Protein AF-A0A231VPF5-F1 (afdb_monomer)

Secondary structure (DSSP, 8-state):
-------------------------BGGGTS-GGGTT--EEEEEEEEE-TT--B--GGG--TT-EEEEEEEEEE-S--GGGPPP-TT-EEEEE--TT-PPPPEEEE-TTSEEEEE-TT-EEEEEE-G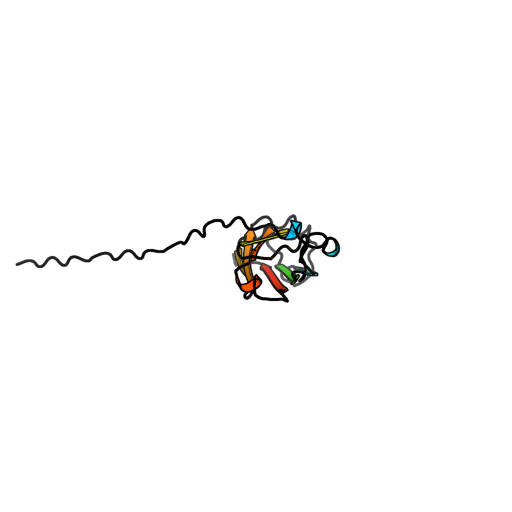GGGS-S-EEEEEEEEE-------

Structure (mmCIF, N/CA/C/O backbone):
data_AF-A0A231VPF5-F1
#
_entry.id   AF-A0A231VPF5-F1
#
loop_
_atom_site.group_PDB
_atom_site.id
_atom_site.type_symbol
_atom_site.label_atom_id
_atom_site.label_alt_id
_atom_site.label_comp_id
_atom_site.label_asym_id
_atom_site.label_entity_id
_atom_site.label_seq_id
_atom_site.pdbx_PDB_ins_code
_atom_site.Cartn_x
_atom_site.Cartn_y
_atom_site.Cartn_z
_atom_site.occupancy
_atom_site.B_iso_or_equiv
_atom_site.auth_seq_id
_atom_site.auth_comp_id
_atom_site.auth_asym_id
_atom_site.auth_atom_id
_atom_site.pdbx_PDB_model_num
ATOM 1 N N . MET A 1 1 ? -54.145 -29.614 -31.305 1.00 46.66 1 MET A N 1
ATOM 2 C CA . MET A 1 1 ? -52.805 -29.142 -31.718 1.00 46.66 1 MET A CA 1
ATOM 3 C C . MET A 1 1 ? -52.222 -28.366 -30.549 1.00 46.66 1 MET A C 1
ATOM 5 O O . MET A 1 1 ? -52.785 -27.340 -30.201 1.00 46.66 1 MET A O 1
ATOM 9 N N . ALA A 1 2 ? -51.198 -28.899 -29.882 1.00 45.22 2 ALA A N 1
ATOM 10 C CA . ALA A 1 2 ? -50.549 -28.258 -28.738 1.00 45.22 2 ALA A CA 1
ATOM 11 C C . ALA A 1 2 ? -49.155 -27.784 -29.170 1.00 45.22 2 ALA A C 1
ATOM 13 O O . ALA A 1 2 ? -48.356 -28.589 -29.643 1.00 45.22 2 ALA A O 1
ATOM 14 N N . PHE A 1 3 ? -48.901 -26.481 -29.059 1.00 43.94 3 PHE A N 1
ATOM 15 C CA . PHE A 1 3 ? -47.607 -25.863 -29.343 1.00 43.94 3 PHE A CA 1
ATOM 16 C C . PHE A 1 3 ? -46.756 -25.910 -28.069 1.00 43.94 3 PHE A C 1
ATOM 18 O O . PHE A 1 3 ? -47.127 -25.317 -27.057 1.00 43.94 3 PHE A O 1
ATOM 25 N N . ILE A 1 4 ? -45.635 -26.630 -28.108 1.00 49.28 4 ILE A N 1
ATOM 26 C CA . ILE A 1 4 ? -44.631 -26.628 -27.038 1.00 49.28 4 ILE A CA 1
ATOM 27 C C . ILE A 1 4 ? -43.667 -25.477 -27.323 1.00 49.28 4 ILE A C 1
ATOM 29 O O . ILE A 1 4 ? -42.952 -25.491 -28.324 1.00 49.28 4 ILE A O 1
ATOM 33 N N . LEU A 1 5 ? -43.666 -24.473 -26.447 1.00 43.22 5 LEU A N 1
ATOM 34 C CA . LEU A 1 5 ? -42.694 -23.386 -26.459 1.00 43.22 5 LEU A CA 1
ATOM 35 C C . LEU A 1 5 ? -41.447 -23.860 -25.700 1.00 43.22 5 LEU A C 1
ATOM 37 O O . LEU A 1 5 ? -41.490 -24.044 -24.485 1.00 43.22 5 LEU A O 1
ATOM 41 N N . ILE A 1 6 ? -40.343 -24.095 -26.407 1.00 50.72 6 ILE A N 1
ATOM 42 C CA . ILE A 1 6 ? -39.067 -24.450 -25.779 1.00 50.72 6 ILE A CA 1
ATOM 43 C C . ILE A 1 6 ? -38.360 -23.142 -25.411 1.00 50.72 6 ILE A C 1
ATOM 45 O O . ILE A 1 6 ? -37.864 -22.431 -26.281 1.00 50.72 6 ILE A O 1
ATOM 49 N N . PHE A 1 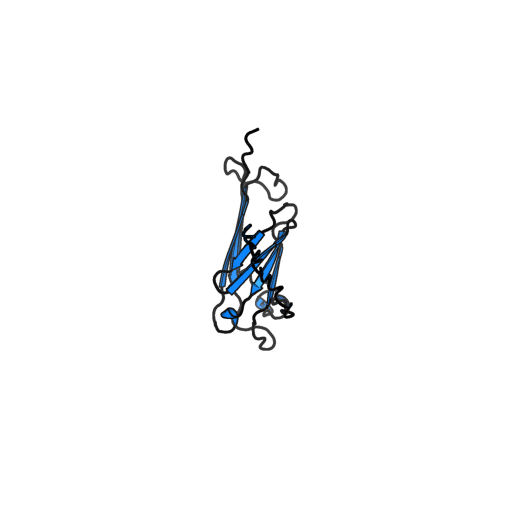7 ? -38.321 -22.814 -24.120 1.00 48.28 7 PHE A N 1
ATOM 50 C CA . PHE A 1 7 ? -37.447 -21.769 -23.587 1.00 48.28 7 PHE A CA 1
ATOM 51 C C . PHE A 1 7 ? -36.010 -22.313 -23.570 1.00 48.28 7 PHE A C 1
ATOM 53 O O . PHE A 1 7 ? -35.684 -23.177 -22.756 1.00 48.28 7 PHE A O 1
ATOM 60 N N . GLN A 1 8 ? -35.143 -21.847 -24.473 1.00 43.66 8 GLN A N 1
ATOM 61 C CA . GLN A 1 8 ? -33.707 -22.111 -24.360 1.00 43.66 8 GLN A CA 1
ATOM 62 C C . GLN A 1 8 ? -33.117 -21.200 -23.279 1.00 43.66 8 GLN A C 1
ATOM 64 O O . GLN A 1 8 ? -33.098 -19.977 -23.415 1.00 43.66 8 GLN A O 1
ATOM 69 N N . LEU A 1 9 ? -32.640 -21.811 -22.195 1.00 50.12 9 LEU A N 1
ATOM 70 C CA . LEU A 1 9 ? -31.879 -21.148 -21.144 1.00 50.12 9 LEU A CA 1
ATOM 71 C C . LEU A 1 9 ? -30.500 -20.771 -21.711 1.00 50.12 9 LEU A C 1
ATOM 73 O O . LEU A 1 9 ? -29.630 -21.626 -21.857 1.00 50.12 9 LEU A O 1
ATOM 77 N N . VAL A 1 10 ? -30.298 -19.502 -22.062 1.00 50.28 10 VAL A N 1
ATOM 78 C CA . VAL A 1 10 ? -28.962 -18.991 -22.395 1.00 50.28 10 VAL A CA 1
ATOM 79 C C . VAL A 1 10 ? -28.235 -18.773 -21.072 1.00 50.28 10 VAL A C 1
ATOM 81 O O . VAL A 1 10 ? -28.454 -17.772 -20.396 1.00 50.28 10 VAL A O 1
ATOM 84 N N . THR A 1 11 ? -27.415 -19.730 -20.646 1.00 49.09 11 THR A N 1
ATOM 85 C CA . THR A 1 11 ? -26.526 -19.522 -19.499 1.00 49.09 11 THR A CA 1
ATOM 86 C C . THR A 1 11 ? -25.467 -18.487 -19.883 1.00 49.09 11 THR A C 1
ATOM 88 O O . THR A 1 11 ? -24.703 -18.751 -20.818 1.00 49.09 11 THR A O 1
ATOM 91 N N . PRO A 1 12 ? -25.376 -17.326 -19.210 1.00 53.34 12 PRO A N 1
ATOM 92 C CA . PRO A 1 12 ? -24.256 -16.427 -19.432 1.00 53.34 12 PRO A CA 1
ATOM 93 C C . PRO A 1 12 ? -22.977 -17.118 -18.949 1.00 53.34 12 PRO A C 1
ATOM 95 O O . PRO A 1 12 ? -22.868 -17.525 -17.792 1.00 53.34 12 PRO A O 1
ATOM 98 N N . PHE A 1 13 ? -22.002 -17.257 -19.847 1.00 54.19 13 PHE A N 1
ATOM 99 C CA . PHE A 1 13 ? -20.631 -17.557 -19.463 1.00 54.19 13 PHE A CA 1
ATOM 100 C C . PHE A 1 13 ? -20.094 -16.347 -18.698 1.00 54.19 13 PHE A C 1
ATOM 102 O O . PHE A 1 13 ? -19.635 -15.376 -19.295 1.00 54.19 13 PHE A O 1
ATOM 109 N N . PHE A 1 14 ? -20.130 -16.398 -17.368 1.00 51.47 14 PHE A N 1
ATOM 110 C CA . PHE A 1 14 ? -19.201 -15.605 -16.580 1.00 51.47 14 PHE A CA 1
ATOM 111 C C . PHE A 1 14 ? -17.816 -16.201 -16.825 1.00 51.47 14 PHE A C 1
ATOM 113 O O . PHE A 1 14 ? -17.440 -17.206 -16.222 1.00 51.47 14 PHE A O 1
ATOM 120 N N . GLN A 1 15 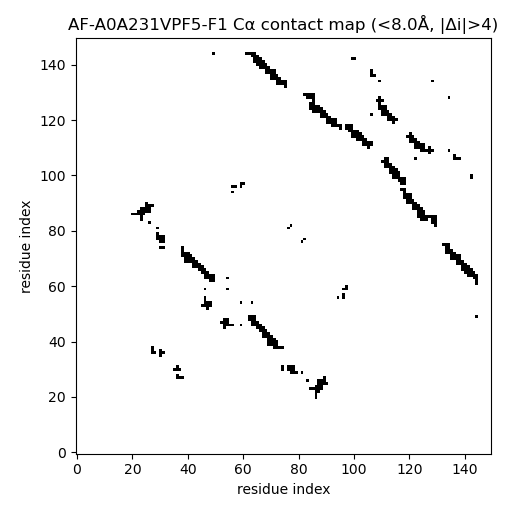? -17.065 -15.621 -17.763 1.00 40.41 15 GLN A N 1
ATOM 121 C CA . GLN A 1 15 ? -15.625 -15.830 -17.808 1.00 40.41 15 GLN A CA 1
ATOM 122 C C . GLN A 1 15 ? -15.041 -15.154 -16.568 1.00 40.41 15 GLN A C 1
ATOM 124 O O . GLN A 1 15 ? -14.586 -14.016 -16.616 1.00 40.41 15 GLN A O 1
ATOM 129 N N . THR A 1 16 ? -15.043 -15.866 -15.442 1.00 42.66 16 THR A N 1
ATOM 130 C CA . THR A 1 16 ? -14.032 -15.637 -14.418 1.00 42.66 16 THR A CA 1
ATOM 131 C C . THR A 1 16 ? -12.728 -16.051 -15.074 1.00 42.66 16 THR A C 1
ATOM 133 O O . THR A 1 16 ? -12.343 -17.220 -15.046 1.00 42.66 16 THR A O 1
ATOM 136 N N . THR A 1 17 ? -12.072 -15.117 -15.757 1.00 41.19 17 THR A N 1
ATOM 137 C CA . THR A 1 17 ? -10.665 -15.272 -16.078 1.00 41.19 17 THR A CA 1
ATOM 138 C C . THR A 1 17 ? -9.949 -15.376 -14.740 1.00 41.19 17 THR A C 1
ATOM 140 O O . THR A 1 17 ? -9.603 -14.384 -14.104 1.00 41.19 17 THR A O 1
ATOM 143 N N . ALA A 1 18 ? -9.744 -16.610 -14.281 1.00 43.44 18 ALA A N 1
ATOM 144 C CA . ALA A 1 18 ? -8.622 -16.916 -13.425 1.00 43.44 18 ALA A CA 1
ATOM 145 C C . ALA A 1 18 ? -7.400 -16.437 -14.214 1.00 43.44 18 ALA A C 1
ATOM 147 O O . ALA A 1 18 ? -6.976 -17.092 -15.169 1.00 43.44 18 ALA A O 1
ATOM 148 N N . ARG A 1 19 ? -6.922 -15.220 -13.913 1.00 47.38 19 ARG A N 1
ATOM 149 C CA . ARG A 1 19 ? -5.677 -14.711 -14.483 1.00 47.38 19 ARG A CA 1
ATOM 150 C C . ARG A 1 19 ? -4.641 -15.773 -14.151 1.00 47.38 19 ARG A C 1
ATOM 152 O O . ARG A 1 19 ? -4.456 -16.106 -12.981 1.00 47.38 19 ARG A O 1
ATOM 159 N N . ALA A 1 20 ? -4.037 -16.344 -15.189 1.00 41.81 20 ALA A N 1
ATOM 160 C CA . ALA A 1 20 ? -2.849 -17.157 -15.037 1.00 41.81 20 ALA A CA 1
ATOM 161 C C . ALA A 1 20 ? -1.915 -16.413 -14.079 1.00 41.81 20 ALA A C 1
ATOM 163 O O . ALA A 1 20 ? -1.681 -15.218 -14.266 1.00 41.81 20 ALA A O 1
ATOM 164 N N . ALA A 1 21 ? -1.444 -17.090 -13.033 1.00 43.47 21 ALA A N 1
ATOM 165 C CA . ALA A 1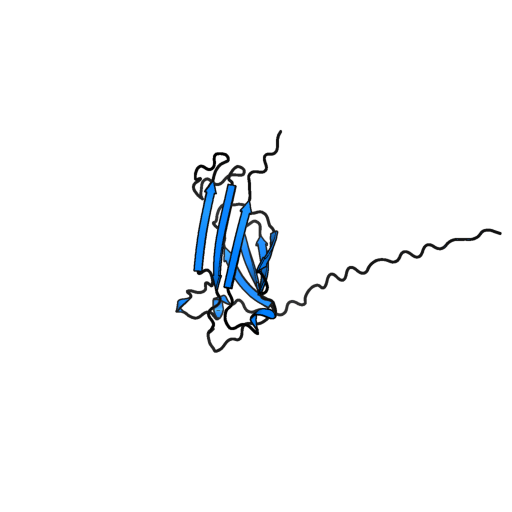 21 ? -0.405 -16.561 -12.171 1.00 43.47 21 ALA A CA 1
ATOM 166 C C . ALA A 1 21 ? 0.873 -16.439 -13.014 1.00 43.47 21 ALA A C 1
ATOM 168 O O . ALA A 1 21 ? 1.721 -17.327 -13.025 1.00 43.47 21 ALA A O 1
ATOM 169 N N . THR A 1 22 ? 0.990 -15.353 -13.777 1.00 48.19 22 THR A N 1
ATOM 170 C CA . THR A 1 22 ? 2.283 -14.796 -14.150 1.00 48.19 22 THR A CA 1
ATOM 171 C C . THR A 1 22 ? 3.024 -14.624 -12.834 1.00 48.19 22 THR A C 1
ATOM 173 O O . THR A 1 22 ? 2.543 -13.896 -11.966 1.00 48.19 22 THR A O 1
ATOM 176 N N . THR A 1 23 ? 4.111 -15.369 -12.629 1.00 72.25 23 THR A N 1
ATOM 177 C CA . THR A 1 23 ? 4.922 -15.298 -11.409 1.00 72.25 23 THR A CA 1
ATOM 178 C C . THR A 1 23 ? 5.585 -13.927 -11.353 1.00 72.25 23 THR A C 1
ATOM 180 O O . THR A 1 23 ? 6.712 -13.755 -11.819 1.00 72.25 23 THR A O 1
ATOM 183 N N . GLY A 1 24 ? 4.843 -12.936 -10.868 1.00 90.69 24 GLY A N 1
ATOM 184 C CA . GLY A 1 24 ? 5.354 -11.604 -10.609 1.00 90.69 24 GLY A CA 1
ATOM 185 C C . GLY A 1 24 ? 6.504 -11.657 -9.622 1.00 90.69 24 GLY A C 1
ATOM 186 O O . GLY A 1 24 ? 6.561 -12.536 -8.759 1.00 90.69 24 GLY A O 1
ATOM 187 N N . THR A 1 25 ? 7.438 -10.732 -9.767 1.00 96.56 25 THR A N 1
ATOM 188 C CA . THR A 1 25 ? 8.532 -10.553 -8.820 1.00 96.56 25 THR A CA 1
ATOM 189 C C . THR A 1 25 ? 8.066 -9.666 -7.670 1.00 96.56 25 THR A C 1
ATOM 191 O O . THR A 1 25 ? 7.392 -8.659 -7.885 1.00 96.56 25 THR A O 1
ATOM 194 N N . ASP A 1 26 ? 8.443 -10.032 -6.443 1.00 97.69 26 ASP A N 1
ATOM 195 C CA . ASP A 1 26 ? 8.343 -9.124 -5.303 1.00 97.69 26 ASP A CA 1
ATOM 196 C C . ASP A 1 26 ? 9.344 -7.987 -5.502 1.00 97.69 26 ASP A C 1
ATOM 198 O O . ASP A 1 26 ? 10.563 -8.192 -5.401 1.00 97.69 26 ASP A O 1
ATOM 202 N N . ILE A 1 27 ? 8.847 -6.789 -5.804 1.00 97.75 27 ILE A N 1
ATOM 203 C CA . ILE A 1 27 ? 9.716 -5.682 -6.189 1.00 97.75 27 ILE A CA 1
ATOM 204 C C . ILE A 1 27 ? 10.622 -5.243 -5.042 1.00 97.75 27 ILE A C 1
ATOM 206 O O . ILE A 1 27 ? 11.704 -4.738 -5.319 1.00 97.75 27 ILE A O 1
ATOM 210 N N . SER A 1 28 ? 10.267 -5.526 -3.778 1.00 97.81 28 SER A N 1
ATOM 211 C CA . SER A 1 28 ? 11.110 -5.222 -2.609 1.00 97.81 28 SER A CA 1
ATOM 212 C C . SER A 1 28 ? 12.511 -5.844 -2.703 1.00 97.81 28 SER A C 1
ATOM 214 O O . SER A 1 28 ? 13.474 -5.289 -2.174 1.00 97.81 28 SER A O 1
ATOM 216 N N . THR A 1 29 ? 12.645 -6.949 -3.446 1.00 97.50 29 THR A N 1
ATOM 217 C CA . THR A 1 29 ? 13.911 -7.665 -3.674 1.00 97.50 29 THR A CA 1
ATOM 218 C C . THR A 1 29 ? 14.806 -7.022 -4.737 1.00 97.50 29 THR A C 1
ATOM 220 O O . THR A 1 29 ? 16.010 -7.283 -4.776 1.00 97.50 29 THR A O 1
ATOM 223 N N . VAL A 1 30 ? 14.242 -6.160 -5.585 1.00 97.25 30 VAL A N 1
ATOM 224 C CA . VAL A 1 30 ? 14.935 -5.485 -6.695 1.00 97.25 30 VAL A CA 1
ATOM 225 C C . VAL A 1 30 ? 14.965 -3.963 -6.540 1.00 97.25 30 VAL A C 1
ATOM 227 O O . VAL A 1 30 ? 15.503 -3.273 -7.402 1.00 97.25 30 VAL A O 1
ATOM 230 N N . LEU A 1 31 ? 14.461 -3.412 -5.434 1.00 97.31 31 LEU A N 1
ATOM 231 C CA . LEU A 1 31 ? 14.622 -1.993 -5.113 1.00 97.31 31 LEU A CA 1
ATOM 232 C C . LEU A 1 31 ? 16.098 -1.635 -4.859 1.00 97.31 31 LEU A C 1
ATOM 234 O O . LEU A 1 31 ? 16.854 -2.470 -4.348 1.00 97.31 31 LEU A O 1
ATOM 238 N N . PRO A 1 32 ? 16.525 -0.394 -5.166 1.00 96.81 32 PRO A N 1
ATOM 239 C CA . PRO A 1 32 ? 17.849 0.093 -4.783 1.00 96.81 32 PRO A CA 1
ATOM 240 C C . PRO A 1 32 ? 18.037 0.036 -3.260 1.00 96.81 32 PRO A C 1
ATOM 242 O O . PRO A 1 32 ? 17.077 0.187 -2.506 1.00 96.81 32 PRO A O 1
ATOM 245 N N . ASP A 1 33 ? 19.278 -0.142 -2.794 1.00 95.94 33 ASP A N 1
ATOM 246 C CA . ASP A 1 33 ? 19.568 -0.269 -1.353 1.00 95.94 33 ASP A CA 1
ATOM 247 C C . ASP A 1 33 ? 19.079 0.943 -0.547 1.00 95.94 33 ASP A C 1
ATOM 249 O O . ASP A 1 33 ? 18.589 0.793 0.568 1.00 95.94 33 ASP A O 1
ATOM 253 N N . SER A 1 34 ? 19.121 2.139 -1.143 1.00 94.81 34 SER A N 1
ATOM 254 C CA . SER A 1 34 ? 18.638 3.382 -0.533 1.00 94.81 34 SER A CA 1
ATOM 255 C C . SER A 1 34 ? 17.141 3.386 -0.210 1.00 94.81 34 SER A C 1
ATOM 257 O O . SER A 1 34 ? 16.712 4.184 0.616 1.00 94.81 34 SER A O 1
ATOM 259 N N . ALA A 1 35 ? 16.346 2.527 -0.854 1.00 95.12 35 ALA A N 1
ATOM 260 C CA . ALA A 1 35 ? 14.907 2.425 -0.623 1.00 95.12 35 ALA A CA 1
ATOM 261 C C . ALA A 1 35 ? 14.552 1.521 0.573 1.00 95.12 35 ALA A C 1
ATOM 263 O O . ALA A 1 35 ? 13.384 1.421 0.936 1.00 95.12 35 ALA A O 1
ATOM 264 N N . ASN A 1 36 ? 15.529 0.840 1.193 1.00 95.31 36 ASN A N 1
ATOM 265 C CA . ASN A 1 36 ? 15.312 -0.033 2.357 1.00 95.31 36 ASN A CA 1
ATOM 266 C C . ASN A 1 36 ? 14.170 -1.051 2.160 1.00 95.31 36 ASN A C 1
ATOM 268 O O . ASN A 1 36 ? 13.356 -1.273 3.056 1.00 95.31 36 ASN A O 1
ATOM 272 N N . HIS A 1 37 ? 14.103 -1.655 0.970 1.00 96.25 37 HIS A N 1
ATOM 273 C CA . HIS A 1 37 ? 13.069 -2.621 0.575 1.00 96.25 37 HIS A CA 1
ATOM 274 C C . HIS A 1 37 ? 11.620 -2.086 0.606 1.00 96.25 37 HIS A C 1
ATOM 276 O O . HIS A 1 37 ? 10.690 -2.888 0.582 1.00 96.25 37 HIS A O 1
ATOM 282 N N . SER A 1 38 ? 11.408 -0.765 0.611 1.00 97.81 38 SER A N 1
ATOM 283 C CA . SER A 1 38 ? 10.081 -0.139 0.642 1.00 97.81 38 SER A CA 1
ATOM 284 C C . SER A 1 38 ? 9.868 0.828 -0.523 1.00 97.81 38 SER A C 1
ATOM 286 O O . SER A 1 38 ? 10.791 1.528 -0.931 1.00 97.81 38 SER A O 1
ATOM 288 N N . ILE A 1 39 ? 8.632 0.889 -1.023 1.00 98.12 39 ILE A N 1
ATOM 289 C CA . ILE A 1 39 ? 8.149 1.943 -1.940 1.00 98.12 39 ILE A CA 1
ATOM 290 C C . ILE A 1 39 ? 7.232 2.959 -1.243 1.00 98.12 39 ILE A C 1
ATOM 292 O O . ILE A 1 39 ? 6.626 3.796 -1.899 1.00 98.12 39 ILE A O 1
ATOM 296 N N . ILE A 1 40 ? 7.050 2.837 0.073 1.00 98.19 40 ILE A N 1
ATOM 297 C CA . ILE A 1 40 ? 6.237 3.762 0.866 1.00 98.19 40 ILE A CA 1
ATOM 298 C C . ILE A 1 40 ? 7.086 4.981 1.220 1.00 98.19 40 ILE A C 1
ATOM 300 O O . ILE A 1 40 ? 8.079 4.841 1.937 1.00 98.19 40 ILE A O 1
ATOM 304 N N . ASP A 1 41 ? 6.660 6.153 0.758 1.00 97.38 41 ASP A N 1
ATOM 305 C CA . ASP A 1 41 ? 7.330 7.435 0.994 1.00 97.38 41 ASP A CA 1
ATOM 306 C C . ASP A 1 41 ? 6.879 8.072 2.309 1.00 97.38 41 ASP A C 1
ATOM 308 O O . ASP A 1 41 ? 7.686 8.613 3.066 1.00 97.38 41 ASP A O 1
ATOM 312 N N . ASN A 1 42 ? 5.576 7.998 2.587 1.00 97.56 42 ASN A N 1
ATOM 313 C CA . ASN A 1 42 ? 4.959 8.560 3.781 1.00 97.56 42 ASN A CA 1
ATOM 314 C C . ASN A 1 42 ? 3.769 7.708 4.236 1.00 97.56 42 ASN A C 1
ATOM 316 O O . ASN A 1 42 ? 3.123 7.037 3.428 1.00 97.56 42 ASN A O 1
ATOM 320 N N . ALA A 1 43 ? 3.484 7.754 5.537 1.00 97.12 43 ALA A N 1
ATOM 321 C CA . ALA A 1 43 ? 2.352 7.081 6.152 1.00 97.12 43 ALA A CA 1
ATOM 322 C C . ALA A 1 43 ? 1.717 7.975 7.226 1.00 97.12 43 ALA A C 1
ATOM 324 O O . ALA A 1 43 ? 2.290 8.167 8.299 1.00 97.12 43 ALA A O 1
ATOM 325 N N . ASP A 1 44 ? 0.506 8.454 6.963 1.00 96.44 44 ASP A N 1
ATOM 326 C CA . ASP A 1 44 ? -0.329 9.150 7.934 1.00 96.44 44 ASP A CA 1
ATOM 327 C C . ASP A 1 44 ? -1.315 8.149 8.537 1.00 96.44 44 ASP A C 1
ATOM 329 O O . ASP A 1 44 ? -2.178 7.589 7.855 1.00 96.44 44 ASP A O 1
ATOM 333 N N . VAL A 1 45 ? -1.172 7.893 9.835 1.00 94.12 45 VAL A N 1
ATOM 334 C CA . VAL A 1 45 ? -1.962 6.895 10.559 1.00 94.12 45 VAL A CA 1
ATOM 335 C C . VAL A 1 45 ? -2.688 7.575 11.708 1.00 94.12 45 VAL A C 1
ATOM 337 O O . VAL A 1 45 ? -2.058 8.130 12.606 1.00 94.12 45 VAL A O 1
ATOM 340 N N . SER A 1 46 ? -4.016 7.495 11.703 1.00 94.31 46 SER A N 1
ATOM 341 C CA . SER A 1 46 ? -4.856 8.022 12.776 1.00 94.31 46 SER A CA 1
ATOM 342 C C . SER A 1 46 ? -5.922 7.019 13.193 1.00 94.31 46 SER A C 1
ATOM 344 O O . SER A 1 46 ? -6.598 6.421 12.351 1.00 94.31 46 SER A O 1
ATOM 346 N N . PHE A 1 47 ? -6.091 6.895 14.504 1.00 93.62 47 PHE A N 1
ATOM 347 C CA . PHE A 1 47 ? -7.154 6.136 15.141 1.00 93.62 47 PHE A CA 1
ATOM 348 C C . PHE A 1 47 ? -7.939 7.093 16.019 1.00 93.62 47 PHE A C 1
ATOM 350 O O . PHE A 1 47 ? -7.330 7.835 16.794 1.00 93.62 47 PHE A O 1
ATOM 357 N N . THR A 1 48 ? -9.260 7.099 15.897 1.00 93.94 48 THR A N 1
ATOM 358 C CA . THR A 1 48 ? -10.105 7.973 16.707 1.00 93.94 48 THR A CA 1
ATOM 359 C C . THR A 1 48 ? -11.338 7.259 17.228 1.00 93.94 48 THR A C 1
ATOM 361 O O . THR A 1 48 ? -11.816 6.309 16.617 1.00 93.94 48 THR A O 1
ATOM 364 N N . ASP A 1 49 ? -11.870 7.710 18.357 1.00 91.38 49 ASP A N 1
ATOM 365 C CA . ASP A 1 49 ? -13.192 7.290 18.820 1.00 91.38 49 ASP A CA 1
ATOM 366 C C . ASP A 1 49 ? -14.318 7.987 18.020 1.00 91.38 49 ASP A C 1
ATOM 368 O O . ASP A 1 49 ? -14.076 8.720 17.051 1.00 91.38 49 ASP A O 1
ATOM 372 N N . GLU A 1 50 ? -15.572 7.765 18.416 1.00 88.88 50 GLU A N 1
ATOM 373 C CA . GLU A 1 50 ? -16.753 8.419 17.829 1.00 88.88 50 GLU A CA 1
ATOM 374 C C . GLU A 1 50 ? -16.762 9.951 17.985 1.00 88.88 50 GLU A C 1
ATOM 376 O O . GLU A 1 50 ? -17.343 10.660 17.162 1.00 88.88 50 GLU A O 1
ATOM 381 N N . SER A 1 51 ? -16.074 10.472 19.004 1.00 90.19 51 SER A N 1
ATOM 382 C CA . SER A 1 51 ? -15.932 11.903 19.292 1.00 90.19 51 SER A CA 1
ATOM 383 C C . SER A 1 51 ? -14.722 12.532 18.588 1.00 90.19 51 SER A C 1
ATOM 385 O O . SER A 1 51 ? -14.386 13.691 18.848 1.00 90.19 51 SER A O 1
ATOM 387 N N . ASN A 1 52 ? -14.077 11.795 17.675 1.00 89.94 52 ASN A N 1
ATOM 388 C CA . ASN A 1 52 ? -12.842 12.163 16.981 1.00 89.94 52 ASN A CA 1
ATOM 389 C C . ASN A 1 52 ? -11.641 12.401 17.915 1.00 89.94 52 ASN A C 1
ATOM 391 O O . ASN A 1 52 ? -10.697 13.096 17.534 1.00 89.94 52 ASN A O 1
ATOM 395 N N . GLN A 1 53 ? -11.647 11.831 19.122 1.00 93.56 53 GLN A N 1
ATOM 396 C CA . GLN A 1 53 ? -10.490 11.884 20.011 1.00 93.56 53 GLN A CA 1
ATOM 397 C C . GLN A 1 53 ? -9.480 10.796 19.642 1.00 93.56 53 GLN A C 1
ATOM 399 O O . GLN A 1 53 ? -9.894 9.692 19.288 1.00 93.56 53 GLN A O 1
ATOM 404 N N . PRO A 1 54 ? -8.163 11.068 19.718 1.00 94.31 54 PRO A N 1
ATOM 405 C CA . PRO A 1 54 ? -7.140 10.084 19.388 1.00 94.31 54 PRO A CA 1
ATOM 406 C C . PRO A 1 54 ? -7.211 8.834 20.271 1.00 94.31 54 PRO A C 1
ATOM 408 O O . PRO A 1 54 ? -7.264 8.929 21.496 1.00 94.31 54 PRO A O 1
ATOM 411 N N . VAL A 1 55 ? -7.114 7.666 19.642 1.00 92.31 55 VAL A N 1
ATOM 412 C CA . VAL A 1 55 ? -7.005 6.360 20.301 1.00 92.31 55 VAL A CA 1
ATOM 413 C C . VAL A 1 55 ? -5.598 5.812 20.074 1.00 92.31 55 VAL A C 1
ATOM 415 O O . VAL A 1 55 ? -5.050 5.893 18.974 1.00 92.31 55 VAL A O 1
ATOM 418 N N . ALA A 1 56 ? -4.973 5.256 21.113 1.00 88.00 56 ALA A N 1
ATOM 419 C CA . ALA A 1 56 ? -3.662 4.638 20.951 1.00 88.00 56 ALA A CA 1
ATOM 420 C C . ALA A 1 56 ? -3.769 3.344 20.112 1.00 88.00 56 ALA A C 1
ATOM 422 O O . ALA A 1 56 ? -4.730 2.592 20.277 1.00 88.00 56 ALA A O 1
ATOM 423 N N . PRO A 1 57 ? -2.775 3.000 19.269 1.00 82.88 57 PRO A N 1
ATOM 424 C CA . PRO A 1 57 ? -2.844 1.811 18.408 1.00 82.88 57 PRO A CA 1
ATOM 425 C C . PRO A 1 57 ? -3.060 0.483 19.157 1.00 82.88 57 PRO A C 1
ATOM 427 O O . PRO A 1 57 ? -3.629 -0.456 18.616 1.00 82.88 57 PRO A O 1
ATOM 430 N N . ASN A 1 58 ? -2.609 0.386 20.412 1.00 84.75 58 ASN A N 1
ATOM 431 C CA . ASN A 1 58 ? -2.794 -0.789 21.273 1.00 84.75 58 ASN A CA 1
ATOM 432 C C . ASN A 1 58 ? -4.134 -0.800 22.034 1.00 84.75 58 ASN A C 1
ATOM 434 O O . ASN A 1 58 ? -4.378 -1.721 22.810 1.00 84.75 58 ASN A O 1
ATOM 438 N N . GLN A 1 59 ? -4.965 0.222 21.843 1.00 87.75 59 GLN A N 1
ATOM 439 C CA . GLN A 1 59 ? -6.290 0.386 22.443 1.00 87.75 59 GLN A CA 1
ATOM 440 C C . GLN A 1 59 ? -7.402 0.377 21.388 1.00 87.75 59 GLN A C 1
ATOM 442 O O . GLN A 1 59 ? -8.547 0.667 21.714 1.00 87.75 59 GLN A O 1
ATOM 447 N N . VAL A 1 60 ? -7.074 0.054 20.135 1.00 86.38 60 VAL A N 1
ATOM 448 C CA . VAL A 1 60 ? -8.050 -0.048 19.048 1.00 86.38 60 VAL A CA 1
ATOM 449 C C . VAL A 1 60 ? -9.061 -1.150 19.373 1.00 86.38 60 VAL A C 1
ATOM 451 O O . VAL A 1 60 ? -8.692 -2.297 19.628 1.00 86.38 60 VAL A O 1
ATOM 454 N N . THR A 1 61 ? -10.341 -0.791 19.351 1.00 85.56 61 THR A N 1
ATOM 455 C CA . THR A 1 61 ? -11.486 -1.690 19.556 1.00 85.56 61 THR A CA 1
ATOM 456 C C . THR A 1 61 ? -12.379 -1.719 18.310 1.00 85.56 61 THR A C 1
ATOM 458 O O . THR A 1 61 ? -12.070 -1.087 17.299 1.00 85.56 61 THR A O 1
ATOM 461 N N . SER A 1 62 ? -13.511 -2.434 18.373 1.00 81.50 62 SER A N 1
ATOM 462 C CA . SER A 1 62 ? -14.573 -2.351 17.355 1.00 81.50 62 SER A CA 1
ATOM 463 C C . SER A 1 62 ? -15.129 -0.936 17.176 1.00 81.50 62 SER A C 1
ATOM 465 O O . SER A 1 62 ? -15.648 -0.621 16.109 1.00 81.50 62 SER A O 1
ATOM 467 N N . ASP A 1 63 ? -14.971 -0.084 18.191 1.00 83.06 63 ASP A N 1
ATOM 468 C CA . ASP A 1 63 ? -15.551 1.258 18.259 1.00 83.06 63 ASP A CA 1
ATOM 469 C C . ASP A 1 63 ? -14.517 2.336 17.891 1.00 83.06 63 ASP A C 1
ATOM 471 O O . ASP A 1 63 ? -14.658 3.507 18.228 1.00 83.06 63 ASP A O 1
ATOM 475 N N . THR A 1 64 ? -13.432 1.943 17.219 1.00 89.88 64 THR A N 1
ATOM 476 C CA . THR A 1 64 ? -12.377 2.854 16.775 1.00 89.88 64 THR A CA 1
ATOM 477 C C . THR A 1 64 ? -12.471 3.087 15.271 1.00 89.88 64 THR A C 1
ATOM 479 O O . THR A 1 64 ? -12.389 2.159 14.467 1.00 89.88 64 THR A O 1
ATOM 482 N N . ASN A 1 65 ? -12.582 4.352 14.880 1.00 92.88 65 ASN A N 1
ATOM 483 C CA . ASN A 1 65 ? -12.386 4.790 13.510 1.00 92.88 65 ASN A CA 1
ATOM 484 C C . ASN A 1 65 ? -10.908 4.652 13.132 1.00 92.88 65 ASN A C 1
ATOM 486 O O . ASN A 1 65 ? -10.015 5.110 13.844 1.00 92.88 65 ASN A O 1
ATOM 490 N N . ILE A 1 66 ? -10.653 4.054 11.976 1.00 94.44 66 ILE A N 1
ATOM 491 C CA . ILE A 1 66 ? -9.323 3.869 11.405 1.00 94.44 66 ILE A CA 1
ATOM 492 C C . ILE A 1 66 ? -9.238 4.723 10.146 1.00 94.44 66 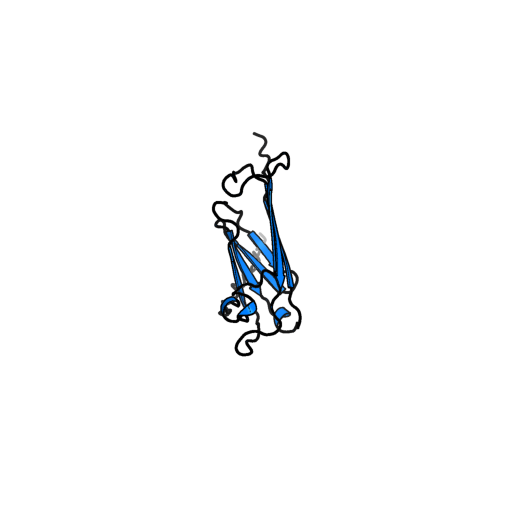ILE A C 1
ATOM 494 O O . ILE A 1 66 ? -10.077 4.591 9.252 1.00 94.44 66 ILE A O 1
ATOM 498 N N . SER A 1 67 ? -8.205 5.556 10.047 1.00 95.75 67 SER A N 1
ATOM 499 C CA . SER A 1 67 ? -7.851 6.268 8.821 1.00 95.75 67 SER A CA 1
ATOM 500 C C . SER A 1 67 ? -6.351 6.167 8.590 1.00 95.75 67 SER A C 1
ATOM 502 O O . SER A 1 67 ? -5.554 6.647 9.396 1.00 95.75 67 SER A O 1
ATOM 504 N N . LEU A 1 68 ? -5.985 5.511 7.493 1.00 96.69 68 LEU A N 1
ATOM 505 C CA . LEU A 1 68 ? -4.613 5.308 7.055 1.00 96.69 68 LEU A CA 1
ATOM 506 C C . LEU A 1 68 ? -4.460 5.878 5.651 1.00 96.69 68 LEU A C 1
ATOM 508 O O . LEU A 1 68 ? -5.266 5.567 4.769 1.00 96.69 68 LEU A O 1
ATOM 512 N N . HIS A 1 69 ? -3.410 6.654 5.444 1.00 98.00 69 HIS A N 1
ATOM 513 C CA . HIS A 1 69 ? -3.047 7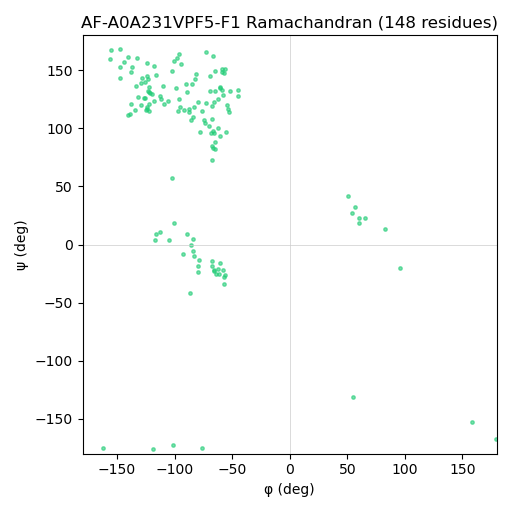.222 4.158 1.00 98.00 69 HIS A CA 1
ATOM 514 C C . HIS A 1 69 ? -1.561 6.984 3.910 1.00 98.00 69 HIS A C 1
ATOM 516 O O . HIS A 1 69 ? -0.727 7.289 4.757 1.00 98.00 69 HIS A O 1
ATOM 522 N N . TYR A 1 70 ? -1.240 6.397 2.765 1.00 98.38 70 TYR A N 1
ATOM 523 C CA . TYR A 1 70 ? 0.123 6.076 2.372 1.00 98.38 70 TYR A CA 1
ATOM 524 C C . TYR A 1 70 ? 0.412 6.675 1.004 1.00 98.38 70 TYR A C 1
ATOM 526 O O . TYR A 1 70 ? -0.297 6.376 0.042 1.00 98.38 70 TYR A O 1
ATOM 534 N N . ASN A 1 71 ? 1.486 7.453 0.913 1.00 98.38 71 ASN A N 1
ATOM 535 C CA . ASN A 1 71 ? 2.058 7.858 -0.366 1.00 98.38 71 ASN A CA 1
ATOM 536 C C . ASN A 1 71 ? 3.105 6.822 -0.776 1.00 98.38 71 ASN A C 1
ATOM 538 O O . ASN A 1 71 ? 3.877 6.350 0.066 1.00 98.38 71 ASN A O 1
ATOM 542 N N . TRP A 1 72 ? 3.133 6.462 -2.054 1.00 98.38 72 TRP A N 1
ATOM 543 C CA . TRP A 1 72 ? 4.088 5.491 -2.573 1.00 98.38 72 TRP A CA 1
ATOM 544 C C . TRP A 1 72 ? 4.660 5.911 -3.924 1.00 98.38 72 TRP A C 1
ATOM 546 O O . TRP A 1 72 ? 3.968 6.522 -4.742 1.00 98.38 72 TRP A O 1
ATOM 556 N N . SER A 1 73 ? 5.909 5.524 -4.178 1.00 97.81 73 SER A N 1
ATOM 557 C CA . SER A 1 73 ? 6.594 5.741 -5.449 1.00 97.81 73 SER A CA 1
ATOM 558 C C . SER A 1 73 ? 7.577 4.614 -5.761 1.00 97.81 73 SER A C 1
ATOM 560 O O . SER A 1 73 ? 8.225 4.047 -4.881 1.00 97.81 73 SER A O 1
ATOM 562 N N . ILE A 1 74 ? 7.681 4.255 -7.040 1.00 96.94 74 ILE A N 1
ATOM 563 C CA . ILE A 1 74 ? 8.656 3.270 -7.512 1.00 96.94 74 ILE A CA 1
ATOM 564 C C . ILE A 1 74 ? 9.884 4.021 -8.033 1.00 96.94 74 ILE A C 1
ATOM 566 O O . ILE A 1 74 ? 9.746 4.847 -8.936 1.00 96.94 74 ILE A O 1
ATOM 570 N N . PRO A 1 75 ? 11.100 3.730 -7.531 1.00 95.00 75 PRO A N 1
ATOM 571 C CA . PRO A 1 75 ? 12.315 4.316 -8.081 1.00 95.00 75 PRO A CA 1
ATOM 572 C C . PRO A 1 75 ? 12.493 3.976 -9.566 1.00 95.00 75 PRO A C 1
ATOM 574 O O . PRO A 1 75 ? 12.463 2.807 -9.944 1.00 95.00 75 PRO A O 1
ATOM 577 N N . ASN A 1 76 ? 12.812 4.978 -10.390 1.00 91.62 76 ASN A N 1
ATOM 578 C CA . ASN A 1 76 ? 13.010 4.817 -11.843 1.00 91.62 76 ASN A CA 1
ATOM 579 C C . ASN A 1 76 ? 14.147 3.846 -12.213 1.00 91.62 76 ASN A C 1
ATOM 581 O O . ASN A 1 76 ? 14.282 3.439 -13.364 1.00 91.62 76 ASN A O 1
ATOM 585 N N . LYS A 1 77 ? 15.028 3.523 -11.258 1.00 92.50 77 LYS A N 1
ATOM 586 C CA . LYS A 1 77 ? 16.119 2.562 -11.430 1.00 92.50 77 LYS A CA 1
ATOM 587 C C . LYS A 1 77 ? 16.036 1.490 -10.358 1.00 92.50 77 LYS A C 1
ATOM 589 O O . LYS A 1 77 ? 16.248 1.761 -9.176 1.00 92.50 77 LYS A O 1
ATOM 594 N N . LEU A 1 78 ? 15.798 0.268 -10.810 1.00 95.31 78 LEU A N 1
ATOM 595 C CA . LEU A 1 78 ? 15.824 -0.936 -9.994 1.00 95.31 78 LEU A CA 1
ATOM 596 C C . LEU A 1 78 ? 17.179 -1.641 -10.137 1.00 95.31 78 LEU A C 1
ATOM 598 O O . LEU A 1 78 ? 17.943 -1.406 -11.082 1.00 95.31 78 LEU A O 1
ATOM 602 N N . LYS A 1 79 ? 17.504 -2.501 -9.172 1.00 96.94 79 LYS A N 1
ATOM 603 C CA . LYS A 1 79 ? 18.736 -3.295 -9.165 1.00 96.94 79 LYS A CA 1
ATOM 604 C C . LYS A 1 79 ? 18.837 -4.147 -10.422 1.00 96.94 79 LYS A C 1
ATOM 606 O O . LYS A 1 79 ? 17.838 -4.631 -10.944 1.00 96.94 79 LYS A O 1
ATOM 611 N N . ASN A 1 80 ? 20.071 -4.365 -10.872 1.00 94.19 80 ASN A N 1
ATOM 612 C CA . ASN A 1 80 ? 20.390 -5.218 -12.021 1.00 94.19 80 ASN A CA 1
ATOM 613 C C . ASN A 1 80 ? 19.627 -4.845 -13.303 1.00 94.19 80 ASN A C 1
ATOM 615 O O . ASN A 1 80 ? 19.373 -5.713 -14.135 1.00 94.19 80 ASN A O 1
ATOM 619 N N . ASN A 1 81 ? 19.242 -3.572 -13.444 1.00 92.50 81 ASN A N 1
ATOM 620 C CA . ASN A 1 81 ? 18.431 -3.079 -14.556 1.00 92.50 81 ASN A CA 1
ATOM 621 C C . ASN A 1 81 ? 17.097 -3.831 -14.690 1.00 92.50 81 ASN A C 1
ATOM 623 O O . ASN A 1 81 ? 16.597 -4.019 -15.799 1.00 92.50 81 ASN A O 1
ATOM 627 N N . TYR A 1 82 ? 16.540 -4.283 -13.564 1.00 95.25 82 TYR A N 1
ATOM 628 C CA . TYR A 1 82 ? 15.256 -4.961 -13.547 1.00 95.25 82 TYR A CA 1
ATOM 629 C C . TYR A 1 82 ? 14.170 -4.054 -14.137 1.00 95.25 82 TYR A C 1
ATOM 631 O O . TYR A 1 82 ? 14.026 -2.898 -13.737 1.00 95.25 82 TYR A O 1
ATOM 639 N N . GLN A 1 83 ? 13.418 -4.594 -15.094 1.00 94.12 83 GLN A N 1
ATOM 640 C CA . GLN A 1 83 ? 12.283 -3.924 -15.716 1.00 94.12 83 GLN A CA 1
ATOM 641 C C . GLN A 1 83 ? 11.012 -4.365 -15.004 1.00 94.12 83 GLN A C 1
ATOM 643 O O . GLN A 1 83 ? 10.688 -5.556 -14.980 1.00 94.12 83 GLN A O 1
ATOM 648 N N . LEU A 1 84 ? 10.331 -3.392 -14.404 1.00 94.25 84 LEU A N 1
ATOM 649 C CA . LEU A 1 84 ? 9.029 -3.597 -13.796 1.00 94.25 84 LEU A CA 1
ATOM 650 C C . LEU A 1 84 ? 8.040 -4.060 -14.867 1.00 94.25 84 LEU A C 1
ATOM 652 O O . LEU A 1 84 ? 8.036 -3.516 -15.967 1.00 94.25 84 LEU A O 1
ATOM 656 N N . LYS A 1 85 ? 7.231 -5.070 -14.549 1.00 94.75 85 LYS A N 1
ATOM 657 C CA . LYS A 1 85 ? 6.282 -5.666 -15.495 1.00 94.75 85 LYS A CA 1
ATOM 658 C C . LYS A 1 85 ? 4.953 -6.015 -14.846 1.00 94.75 85 LYS A C 1
ATOM 660 O O . LYS A 1 85 ? 4.862 -6.192 -13.629 1.00 94.75 85 LYS A O 1
ATOM 665 N N . SER A 1 86 ? 3.923 -6.192 -15.670 1.00 96.06 86 SER A N 1
ATOM 666 C CA . SER A 1 86 ? 2.618 -6.658 -15.208 1.00 96.06 86 SER A CA 1
ATOM 667 C C . SER A 1 86 ? 2.740 -7.940 -14.376 1.00 96.06 86 SER A C 1
ATOM 669 O O . SER A 1 86 ? 3.340 -8.932 -14.791 1.00 96.06 86 SER A O 1
ATOM 671 N N . GLY A 1 87 ? 2.077 -7.944 -13.223 1.00 96.38 87 GLY A N 1
ATOM 672 C CA . GLY A 1 87 ? 2.058 -9.051 -12.274 1.00 96.38 87 GLY A CA 1
ATOM 673 C C . GLY A 1 87 ? 3.070 -8.915 -11.142 1.00 96.38 87 GLY A C 1
ATOM 674 O O . GLY A 1 87 ? 2.853 -9.536 -10.103 1.00 96.38 87 GLY A O 1
ATOM 675 N N . ASP A 1 88 ? 4.116 -8.095 -11.295 1.00 98.00 88 ASP A N 1
ATOM 676 C CA . ASP A 1 88 ? 5.009 -7.743 -10.190 1.00 98.00 88 ASP A CA 1
ATOM 677 C C . ASP A 1 88 ? 4.215 -7.144 -9.028 1.00 98.00 88 ASP A C 1
ATOM 679 O O . ASP A 1 88 ? 3.137 -6.563 -9.207 1.00 98.00 88 ASP A O 1
ATOM 683 N N . TYR A 1 89 ? 4.724 -7.321 -7.814 1.00 98.50 89 TYR A N 1
ATOM 684 C CA . TYR A 1 89 ? 3.962 -6.983 -6.624 1.00 98.50 89 TYR A CA 1
ATOM 685 C C . TYR A 1 89 ? 4.831 -6.414 -5.512 1.00 98.50 89 TYR A C 1
ATOM 687 O O . TYR A 1 89 ? 6.031 -6.659 -5.438 1.00 98.50 89 TYR A O 1
ATOM 695 N N . TYR A 1 90 ? 4.193 -5.668 -4.618 1.00 98.56 90 TYR A N 1
ATOM 696 C CA . TYR A 1 90 ? 4.782 -5.178 -3.378 1.00 98.56 90 TYR A CA 1
ATOM 697 C C . TYR A 1 90 ? 3.859 -5.528 -2.217 1.00 98.56 90 TYR A C 1
ATOM 699 O O . TYR A 1 90 ? 2.638 -5.399 -2.337 1.00 98.56 90 TYR A O 1
ATOM 707 N N . THR A 1 91 ? 4.419 -5.965 -1.089 1.00 98.38 91 THR A N 1
ATOM 708 C CA . THR A 1 91 ? 3.630 -6.220 0.121 1.00 98.38 91 THR A CA 1
ATOM 709 C C . THR A 1 91 ? 4.140 -5.417 1.298 1.00 98.38 91 THR A C 1
ATOM 711 O O . THR A 1 91 ? 5.342 -5.247 1.475 1.00 98.38 91 THR A O 1
ATOM 714 N N . PHE A 1 92 ? 3.213 -4.945 2.123 1.00 98.00 92 PHE A N 1
ATOM 715 C CA . PHE A 1 92 ? 3.518 -4.306 3.395 1.00 98.00 92 PHE A CA 1
ATOM 716 C C . PHE A 1 92 ? 2.417 -4.606 4.409 1.00 98.00 92 PHE A C 1
ATOM 718 O O . PHE A 1 92 ? 1.356 -5.141 4.077 1.00 98.00 92 PHE A O 1
ATOM 725 N N . GLN A 1 93 ? 2.700 -4.294 5.667 1.00 96.94 93 GLN A N 1
ATOM 726 C CA . GLN A 1 93 ? 1.856 -4.634 6.800 1.00 96.94 93 GLN A CA 1
ATOM 727 C C . GLN A 1 93 ? 1.261 -3.356 7.393 1.00 96.94 93 GLN A C 1
ATOM 729 O O . GLN A 1 93 ? 2.002 -2.447 7.770 1.00 96.94 93 GLN A O 1
ATOM 734 N N . LEU A 1 94 ? -0.066 -3.298 7.501 1.00 95.06 94 LEU A N 1
ATOM 735 C CA . LEU A 1 94 ? -0.751 -2.271 8.287 1.00 95.06 94 LEU A CA 1
ATOM 736 C C . LEU A 1 94 ? -0.442 -2.451 9.788 1.00 95.06 94 LEU A C 1
ATOM 738 O O . LEU A 1 94 ? 0.003 -3.534 10.189 1.00 95.06 94 LEU A O 1
ATOM 742 N N . PRO A 1 95 ? -0.659 -1.422 10.633 1.00 91.69 95 PRO A N 1
ATOM 743 C CA . PRO A 1 95 ? -0.427 -1.514 12.073 1.00 91.69 95 PRO A CA 1
ATOM 744 C C . PRO A 1 95 ? -0.980 -2.802 12.707 1.00 91.69 95 PRO A C 1
ATOM 746 O O . PRO A 1 95 ? -2.095 -3.243 12.443 1.00 91.69 95 PRO A O 1
ATOM 749 N N . LYS A 1 96 ? -0.156 -3.447 13.534 1.00 89.38 96 LYS A N 1
ATOM 750 C CA . LYS A 1 96 ? -0.487 -4.741 14.147 1.00 89.38 96 LYS A CA 1
ATOM 751 C C . LYS A 1 96 ? -1.550 -4.592 15.238 1.00 89.38 96 LYS A C 1
ATOM 753 O O . LYS A 1 96 ? -1.757 -3.504 15.761 1.00 89.38 96 LYS A O 1
ATOM 758 N N . ASN A 1 97 ? -2.121 -5.727 15.647 1.00 84.75 97 ASN A N 1
ATOM 759 C CA . ASN A 1 97 ? -3.140 -5.841 16.702 1.00 84.75 97 ASN A CA 1
ATOM 760 C C . ASN A 1 97 ? -4.478 -5.170 16.353 1.00 84.75 97 ASN A C 1
ATOM 762 O O . ASN A 1 97 ? -5.255 -4.840 17.242 1.00 84.75 97 ASN A O 1
ATOM 766 N N . ILE A 1 98 ? -4.747 -5.000 15.060 1.00 86.31 98 ILE A N 1
ATOM 767 C CA . ILE A 1 98 ? -5.987 -4.444 14.529 1.00 86.31 98 ILE A CA 1
ATOM 768 C C . ILE A 1 98 ? -6.595 -5.483 13.590 1.00 86.31 98 ILE A C 1
ATOM 770 O O . ILE A 1 98 ? -5.883 -6.093 12.792 1.00 86.31 98 ILE A O 1
ATOM 774 N N . THR A 1 99 ? -7.907 -5.695 13.696 1.00 87.88 99 THR A N 1
ATOM 775 C CA . THR A 1 99 ? -8.646 -6.524 12.736 1.00 87.88 99 THR A CA 1
ATOM 776 C C . THR A 1 99 ? -9.182 -5.630 11.631 1.00 87.88 99 THR A C 1
ATOM 778 O O . THR A 1 99 ? -10.013 -4.756 11.878 1.00 87.88 99 THR A O 1
ATOM 781 N N . TYR A 1 100 ? -8.703 -5.860 10.414 1.00 90.69 100 TYR A N 1
ATOM 782 C CA . TYR A 1 100 ? -9.090 -5.094 9.237 1.00 90.69 100 TYR A CA 1
ATOM 783 C C . TYR A 1 100 ? -10.232 -5.771 8.481 1.00 90.69 100 TYR A C 1
ATOM 785 O O . TYR A 1 100 ? -10.405 -6.990 8.519 1.00 90.69 100 TYR A O 1
ATOM 793 N N . SER A 1 101 ? -10.986 -4.978 7.729 1.00 91.69 101 SER A N 1
ATOM 794 C CA . SER A 1 101 ? -11.915 -5.486 6.727 1.00 91.69 101 SER A CA 1
ATOM 795 C C . SER A 1 101 ? -11.144 -5.855 5.464 1.00 91.69 101 SER A C 1
ATOM 797 O O . SER A 1 101 ? -10.471 -5.010 4.864 1.00 91.69 101 SER A O 1
ATOM 799 N N . ALA A 1 102 ? -11.254 -7.115 5.040 1.00 94.06 102 ALA A N 1
ATOM 800 C CA . ALA A 1 102 ? -10.668 -7.544 3.779 1.00 94.06 102 ALA A CA 1
ATOM 801 C C . ALA A 1 102 ? -11.350 -6.831 2.603 1.00 94.06 102 ALA A C 1
ATOM 803 O O . ALA A 1 102 ? -12.579 -6.769 2.531 1.00 94.06 102 ALA A O 1
ATOM 804 N N . ARG A 1 103 ? -10.559 -6.284 1.677 1.00 94.62 103 ARG A N 1
ATOM 805 C CA . ARG A 1 103 ? -11.077 -5.556 0.509 1.00 94.62 103 ARG A CA 1
ATOM 806 C C . ARG A 1 103 ? -10.086 -5.539 -0.643 1.00 94.62 103 ARG A C 1
ATOM 808 O O . ARG A 1 103 ? -8.881 -5.688 -0.450 1.00 94.62 103 ARG A O 1
ATOM 815 N N . HIS A 1 104 ? -10.618 -5.282 -1.830 1.00 95.56 104 HIS A N 1
ATOM 816 C CA . HIS A 1 104 ? -9.857 -5.058 -3.052 1.00 95.56 104 HIS A CA 1
ATOM 817 C C . HIS A 1 104 ? -10.121 -3.650 -3.585 1.00 95.56 104 HIS A C 1
ATOM 819 O O . HIS A 1 104 ? -11.185 -3.077 -3.343 1.00 95.56 104 HIS A O 1
ATOM 825 N N . GLY A 1 105 ? -9.165 -3.097 -4.323 1.00 96.31 105 GLY A N 1
ATOM 826 C CA . GLY A 1 105 ? -9.322 -1.803 -4.979 1.00 96.31 105 GLY A CA 1
ATOM 827 C C . GLY A 1 105 ? -8.299 -1.586 -6.084 1.00 96.31 105 GLY A C 1
ATOM 828 O O . GLY A 1 105 ? -7.560 -2.500 -6.445 1.00 96.31 105 GLY A O 1
ATOM 829 N N . GLN A 1 106 ? -8.300 -0.391 -6.665 1.00 97.56 106 GLN A N 1
ATOM 830 C CA . GLN A 1 106 ? -7.369 0.005 -7.724 1.00 97.56 106 GLN A CA 1
ATOM 831 C C . GLN A 1 106 ? -6.255 0.889 -7.158 1.00 97.56 106 GLN A C 1
ATOM 833 O O . GLN A 1 106 ? -6.476 1.626 -6.198 1.00 97.56 106 GLN A O 1
ATOM 838 N N . LEU A 1 107 ? -5.075 0.815 -7.767 1.00 95.56 107 LEU A N 1
ATOM 839 C CA . LEU A 1 107 ? -3.917 1.673 -7.499 1.00 95.56 107 LEU A CA 1
ATOM 840 C C . LEU A 1 107 ? -3.804 2.727 -8.603 1.00 95.56 107 LEU A C 1
ATOM 842 O O . LEU A 1 107 ? -2.817 2.774 -9.337 1.00 95.56 107 LEU A O 1
ATOM 846 N N . GLY A 1 108 ? -4.874 3.509 -8.772 1.00 94.06 108 GLY A N 1
ATOM 847 C CA . GLY A 1 108 ? -5.039 4.364 -9.947 1.00 94.06 108 GLY A CA 1
ATOM 848 C C . GLY A 1 108 ? -4.938 3.540 -11.231 1.00 94.06 108 GLY A C 1
ATOM 849 O O . GLY A 1 108 ? -5.532 2.464 -11.327 1.00 94.06 108 GLY A O 1
ATOM 850 N N . ASP A 1 109 ? -4.131 4.017 -12.174 1.00 94.56 109 ASP A N 1
ATOM 851 C CA . ASP A 1 109 ? -3.914 3.352 -13.459 1.00 94.56 109 ASP A CA 1
ATOM 852 C C . ASP A 1 109 ? -2.863 2.234 -13.394 1.00 94.56 109 ASP A C 1
ATOM 854 O O . ASP A 1 109 ? -2.742 1.460 -14.339 1.00 94.56 109 ASP A O 1
ATOM 858 N N . TYR A 1 110 ? -2.112 2.101 -12.297 1.00 96.44 110 TYR A N 1
ATOM 859 C CA . TYR A 1 110 ? -0.916 1.250 -12.242 1.00 96.44 110 TYR A CA 1
ATOM 860 C C . TYR A 1 110 ? -1.167 -0.173 -11.749 1.00 96.44 110 TYR A C 1
ATOM 862 O O . TYR A 1 110 ? -0.271 -1.016 -11.803 1.00 96.44 110 TYR A O 1
ATOM 870 N N . GLY A 1 111 ? -2.370 -0.481 -11.262 1.00 96.62 111 GLY A N 1
ATOM 871 C CA . GLY A 1 111 ? -2.676 -1.829 -10.806 1.00 96.62 111 GLY A CA 1
ATOM 872 C C . GLY A 1 111 ? -3.845 -1.923 -9.842 1.00 96.62 111 GLY A C 1
ATOM 873 O O . GLY A 1 111 ? -4.766 -1.109 -9.843 1.00 96.62 111 GLY A O 1
ATOM 874 N N . ALA A 1 112 ? -3.800 -2.951 -9.005 1.00 98.31 112 ALA A N 1
ATOM 875 C CA . ALA A 1 112 ? -4.809 -3.239 -7.999 1.00 98.31 112 ALA A CA 1
ATOM 876 C C . ALA A 1 112 ? -4.160 -3.543 -6.651 1.00 98.31 112 ALA A C 1
ATOM 878 O O . ALA A 1 112 ? -2.994 -3.926 -6.586 1.00 98.31 112 ALA A O 1
ATOM 879 N N . TYR A 1 113 ? -4.933 -3.421 -5.576 1.00 98.25 113 TYR A N 1
ATOM 880 C CA . TYR A 1 113 ? -4.517 -3.881 -4.259 1.00 98.25 113 TYR A CA 1
ATOM 881 C C . TYR A 1 113 ? -5.510 -4.869 -3.655 1.00 98.25 113 TYR A C 1
ATOM 883 O O . TYR A 1 113 ? -6.705 -4.858 -3.966 1.00 98.25 113 TYR A O 1
ATOM 891 N N . SER A 1 114 ? -5.010 -5.687 -2.736 1.00 98.06 114 SER A N 1
ATOM 892 C CA . SER A 1 114 ? -5.805 -6.497 -1.814 1.00 98.06 114 SER A CA 1
ATOM 893 C C . SER A 1 114 ? -5.344 -6.276 -0.381 1.00 98.06 114 SER A C 1
ATOM 895 O O . SER A 1 114 ? -4.144 -6.164 -0.133 1.00 98.06 114 SER A O 1
ATOM 897 N N . ILE A 1 115 ? -6.291 -6.276 0.549 1.00 97.50 115 ILE A N 1
ATOM 898 C CA . ILE A 1 115 ? -6.055 -6.204 1.990 1.00 97.50 115 ILE A CA 1
ATOM 899 C C . ILE A 1 115 ? -6.690 -7.438 2.619 1.00 97.50 115 ILE A C 1
ATOM 901 O O . ILE A 1 115 ? -7.848 -7.748 2.332 1.00 97.50 115 ILE A O 1
ATOM 905 N N . THR A 1 116 ? -5.945 -8.132 3.467 1.00 96.31 116 THR A N 1
ATOM 906 C CA . THR A 1 116 ? -6.434 -9.249 4.283 1.00 96.31 116 THR A CA 1
ATOM 907 C C . THR A 1 116 ? -6.808 -8.774 5.690 1.00 96.31 116 THR A C 1
ATOM 909 O O . THR A 1 116 ? -6.433 -7.683 6.120 1.00 96.31 116 THR A O 1
ATOM 912 N N . THR A 1 117 ? -7.561 -9.586 6.437 1.00 94.00 117 THR A N 1
ATOM 913 C CA . THR A 1 117 ? -8.064 -9.211 7.774 1.00 94.00 117 THR A CA 1
ATOM 914 C C . THR A 1 117 ? -6.966 -9.033 8.823 1.00 94.00 117 THR A C 1
ATOM 916 O O . THR A 1 117 ? -7.164 -8.325 9.805 1.00 94.00 117 THR A O 1
ATOM 919 N N . ASP A 1 118 ? -5.803 -9.648 8.611 1.00 93.50 118 ASP A N 1
ATOM 920 C CA . ASP A 1 118 ? -4.587 -9.466 9.411 1.00 93.50 118 ASP A CA 1
ATOM 921 C C . ASP A 1 118 ? -3.764 -8.237 8.979 1.00 93.50 118 ASP A C 1
ATOM 923 O O . ASP A 1 118 ? -2.685 -8.000 9.516 1.00 93.50 118 ASP A O 1
ATOM 927 N N . GLY A 1 119 ? -4.255 -7.439 8.026 1.00 94.94 119 GLY A N 1
ATOM 928 C CA . GLY A 1 119 ? -3.644 -6.176 7.616 1.00 94.94 119 GLY A CA 1
ATOM 929 C C . GLY A 1 119 ? -2.501 -6.313 6.612 1.00 94.94 119 GLY A C 1
ATOM 930 O O . GLY A 1 119 ? -1.782 -5.338 6.393 1.00 94.94 119 GLY A O 1
ATOM 931 N N . LYS A 1 120 ? -2.307 -7.479 5.985 1.00 98.00 120 LYS A N 1
ATOM 932 C CA . LYS A 1 120 ? -1.367 -7.587 4.866 1.00 98.00 120 LYS A CA 1
ATOM 933 C C . LYS A 1 120 ? -1.967 -6.905 3.639 1.00 98.00 120 LYS A C 1
ATOM 935 O O . LYS A 1 120 ? -3.027 -7.290 3.144 1.00 98.00 120 LYS A O 1
ATOM 940 N N . VAL A 1 121 ? -1.252 -5.913 3.123 1.00 98.44 121 VAL A N 1
ATOM 941 C CA . VAL A 1 121 ? -1.569 -5.253 1.857 1.00 98.44 121 VAL A CA 1
ATOM 942 C C . VAL A 1 121 ? -0.684 -5.839 0.771 1.00 98.44 121 VAL A C 1
ATOM 944 O O . VAL A 1 121 ? 0.515 -6.029 0.968 1.00 98.44 121 VAL A O 1
ATOM 947 N N . THR A 1 122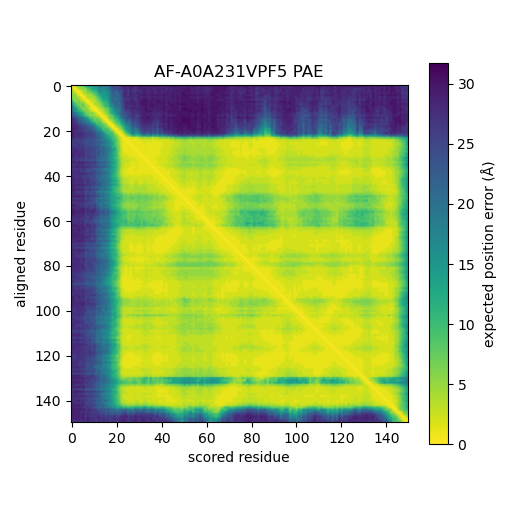 ? -1.273 -6.144 -0.379 1.00 98.56 122 THR A N 1
ATOM 948 C CA . THR A 1 122 ? -0.545 -6.544 -1.586 1.00 98.56 122 THR A CA 1
ATOM 949 C C . THR A 1 122 ? -0.940 -5.617 -2.715 1.00 98.56 122 THR A C 1
ATOM 951 O O . THR A 1 122 ? -2.111 -5.571 -3.081 1.00 98.56 122 THR A O 1
ATOM 954 N N . PHE A 1 123 ? 0.026 -4.880 -3.246 1.00 98.62 123 PHE A N 1
ATOM 955 C CA . PHE A 1 123 ? -0.085 -4.139 -4.495 1.00 98.62 123 PHE A CA 1
ATOM 956 C C . PHE A 1 123 ? 0.332 -5.062 -5.632 1.00 98.62 123 PHE A C 1
ATOM 958 O O . PHE A 1 123 ? 1.374 -5.701 -5.540 1.00 98.62 123 PHE A O 1
ATOM 965 N N . THR A 1 124 ? -0.468 -5.148 -6.688 1.00 98.19 124 THR A N 1
ATOM 966 C CA . THR A 1 124 ? -0.174 -5.930 -7.893 1.00 98.19 124 THR A CA 1
ATOM 967 C C . THR A 1 124 ? -0.248 -5.012 -9.098 1.00 98.19 124 THR A C 1
ATOM 969 O O . THR A 1 124 ? -1.315 -4.475 -9.410 1.00 98.19 124 THR A O 1
ATOM 972 N N . PHE A 1 125 ? 0.885 -4.840 -9.768 1.00 97.81 125 PHE A N 1
ATOM 973 C CA . PHE A 1 125 ? 1.034 -3.904 -10.873 1.00 97.81 125 PHE A CA 1
ATOM 974 C C . PHE A 1 125 ? 0.496 -4.493 -12.185 1.00 97.81 125 PHE A C 1
ATOM 976 O O . PHE A 1 125 ? 0.532 -5.707 -12.406 1.00 97.81 125 PHE A O 1
ATOM 983 N N . ASN A 1 126 ? -0.066 -3.642 -13.043 1.00 95.94 126 ASN A N 1
ATOM 984 C CA . ASN A 1 126 ? -0.539 -4.004 -14.384 1.00 95.94 126 ASN A CA 1
ATOM 985 C C . ASN A 1 126 ? 0.477 -3.559 -15.454 1.00 95.94 126 ASN A C 1
ATOM 987 O O . ASN A 1 126 ? 1.572 -3.138 -15.113 1.00 95.94 126 ASN A O 1
ATOM 991 N N . SER A 1 127 ? 0.137 -3.664 -16.740 1.00 95.75 127 SER A N 1
ATOM 992 C CA . SER A 1 127 ? 1.048 -3.326 -17.845 1.00 95.75 127 SER A CA 1
ATOM 993 C C . SER A 1 127 ? 1.384 -1.840 -17.959 1.00 95.75 127 SER A C 1
ATOM 995 O O . SER A 1 127 ? 2.381 -1.510 -18.583 1.00 95.75 127 SER A O 1
ATOM 997 N N . ASN A 1 128 ? 0.605 -0.934 -17.358 1.00 94.75 128 ASN A N 1
ATOM 998 C CA . ASN A 1 128 ? 0.859 0.504 -17.493 1.00 94.75 128 ASN A CA 1
ATOM 999 C C . ASN A 1 128 ? 2.212 0.894 -16.881 1.00 94.75 128 ASN A C 1
ATOM 1001 O O . ASN A 1 128 ? 2.836 1.852 -17.311 1.00 94.75 128 ASN A O 1
ATOM 1005 N N . VAL A 1 129 ? 2.720 0.124 -15.920 1.00 94.06 129 VAL A N 1
ATOM 1006 C CA . VAL A 1 129 ? 4.035 0.372 -15.313 1.00 94.06 129 VAL A CA 1
ATOM 1007 C C . VAL A 1 129 ? 5.224 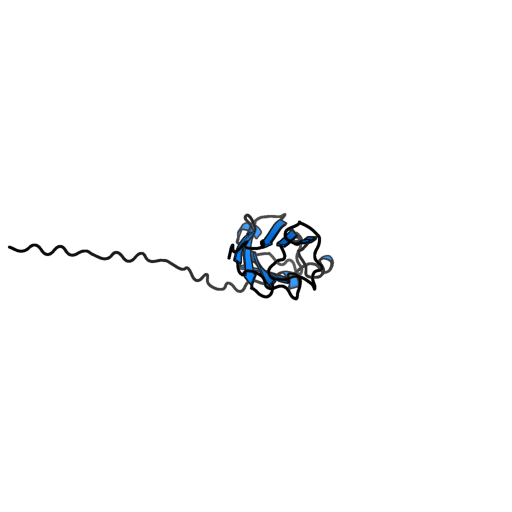0.153 -16.256 1.00 94.06 129 VAL A C 1
ATOM 1009 O O . VAL A 1 129 ? 6.335 0.547 -15.919 1.00 94.06 129 VAL A O 1
ATOM 1012 N N . GLU A 1 130 ? 5.017 -0.492 -17.406 1.00 92.31 130 GLU A N 1
ATOM 1013 C CA . GLU A 1 130 ? 6.082 -0.799 -18.371 1.00 92.31 130 GLU A CA 1
ATOM 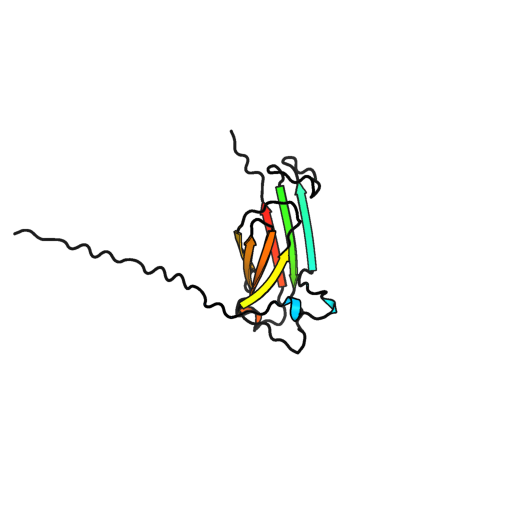1014 C C . GLU A 1 130 ? 6.435 0.419 -19.244 1.00 92.31 130 GLU A C 1
ATOM 1016 O O . GLU A 1 130 ? 7.564 0.528 -19.718 1.00 92.31 130 GLU A O 1
ATOM 1021 N N . ASP A 1 131 ? 5.495 1.359 -19.394 1.00 84.31 131 ASP A N 1
ATOM 1022 C CA . ASP A 1 131 ? 5.579 2.493 -20.325 1.00 84.31 131 ASP A CA 1
ATOM 1023 C C . ASP A 1 131 ? 5.698 3.861 -19.617 1.00 84.31 131 ASP A C 1
ATOM 1025 O O . ASP A 1 131 ? 5.566 4.914 -20.248 1.00 84.31 131 ASP A O 1
ATOM 1029 N N . HIS A 1 132 ? 5.936 3.874 -18.299 1.00 78.94 132 HIS A N 1
ATOM 1030 C CA . HIS A 1 132 ? 5.972 5.097 -17.492 1.00 78.94 132 HIS A CA 1
ATOM 1031 C C . HIS A 1 132 ? 7.267 5.256 -16.685 1.00 78.94 132 HIS A C 1
ATOM 1033 O O . HIS A 1 132 ? 7.615 4.426 -15.850 1.00 78.94 132 HIS A O 1
ATOM 1039 N N . ASP A 1 133 ? 7.925 6.405 -16.866 1.00 78.38 133 ASP A N 1
ATOM 1040 C CA . ASP A 1 133 ? 9.167 6.761 -16.165 1.00 78.38 133 ASP A CA 1
ATOM 1041 C C . ASP A 1 133 ? 8.942 7.245 -14.727 1.00 78.38 133 ASP A C 1
ATOM 1043 O O . ASP A 1 133 ? 9.898 7.434 -13.984 1.00 78.38 133 ASP A O 1
ATOM 1047 N N . THR A 1 134 ? 7.708 7.551 -14.328 1.00 89.06 134 THR A N 1
ATOM 1048 C CA . THR A 1 134 ? 7.381 8.020 -12.975 1.00 89.06 134 THR A CA 1
ATOM 1049 C C . THR A 1 134 ? 6.098 7.353 -12.530 1.00 89.06 134 THR A C 1
ATOM 1051 O O . THR A 1 134 ? 5.034 7.616 -13.083 1.00 89.06 134 THR A O 1
ATOM 1054 N N . ILE A 1 135 ? 6.217 6.478 -11.536 1.00 96.06 135 ILE A N 1
ATOM 1055 C CA . ILE A 1 135 ? 5.116 5.660 -11.041 1.00 96.06 135 ILE A CA 1
ATOM 1056 C C . ILE A 1 135 ? 4.962 5.953 -9.556 1.00 96.06 135 ILE A C 1
ATOM 1058 O O . ILE A 1 135 ? 5.857 5.668 -8.758 1.00 96.06 135 ILE A O 1
ATOM 1062 N N . SER A 1 136 ? 3.828 6.533 -9.196 1.00 97.19 136 SER A N 1
ATOM 1063 C CA . SER A 1 136 ? 3.494 6.891 -7.824 1.00 97.19 136 SER A CA 1
ATOM 1064 C C . SER A 1 136 ? 1.987 6.962 -7.635 1.00 97.19 136 SER A C 1
ATOM 1066 O O . SER A 1 136 ? 1.216 6.972 -8.600 1.00 97.19 136 SER A O 1
ATOM 1068 N N . GLY A 1 137 ? 1.560 7.025 -6.381 1.00 97.25 137 GLY A N 1
ATOM 1069 C CA . GLY A 1 137 ? 0.169 7.262 -6.053 1.00 97.25 137 GLY A CA 1
ATOM 1070 C C . GLY A 1 137 ? -0.100 7.267 -4.561 1.00 97.25 137 GLY A C 1
ATOM 1071 O O . GLY A 1 137 ? 0.809 7.265 -3.728 1.00 97.25 137 GLY A O 1
ATOM 1072 N N . ASP A 1 138 ? -1.390 7.221 -4.253 1.00 97.44 138 ASP A N 1
ATOM 1073 C CA . ASP A 1 138 ? -1.909 7.213 -2.895 1.00 97.44 138 ASP A CA 1
ATOM 1074 C C . ASP A 1 138 ? -2.646 5.906 -2.620 1.00 97.44 138 ASP A C 1
ATOM 1076 O O . ASP A 1 138 ? -3.304 5.324 -3.490 1.00 97.44 138 ASP A O 1
ATOM 1080 N N . PHE A 1 139 ? -2.552 5.439 -1.383 1.00 97.50 139 PHE A N 1
ATOM 1081 C CA . PHE A 1 139 ? -3.318 4.314 -0.878 1.00 97.50 139 PHE A CA 1
ATOM 1082 C C . PHE A 1 139 ? -3.993 4.699 0.435 1.00 97.50 139 PHE A C 1
ATOM 1084 O O . PHE A 1 139 ? -3.333 5.002 1.429 1.00 97.50 139 PHE A O 1
ATOM 1091 N N . THR A 1 140 ? -5.326 4.632 0.440 1.00 96.88 140 THR A N 1
ATOM 1092 C CA . THR A 1 140 ? -6.143 5.008 1.596 1.00 96.88 140 THR A CA 1
ATOM 1093 C C . THR A 1 140 ? -6.972 3.835 2.100 1.00 96.88 140 THR A C 1
ATOM 1095 O O . THR A 1 140 ? -7.747 3.207 1.363 1.00 96.88 140 THR A O 1
ATOM 1098 N N . TYR A 1 141 ? -6.884 3.594 3.404 1.00 95.31 141 TYR A N 1
ATOM 1099 C CA . TYR A 1 141 ? -7.758 2.684 4.124 1.00 95.31 141 TYR A CA 1
ATOM 1100 C C . TYR A 1 141 ? -8.542 3.444 5.185 1.00 95.31 141 TYR A C 1
ATOM 1102 O O . TYR A 1 141 ? -7.959 4.059 6.073 1.00 95.31 141 TYR A O 1
ATOM 1110 N N . THR A 1 142 ? -9.869 3.362 5.115 1.00 93.81 142 THR A N 1
ATOM 1111 C CA . THR A 1 142 ? -10.744 3.843 6.179 1.00 93.81 142 THR A CA 1
ATOM 1112 C C . THR A 1 142 ? -11.684 2.733 6.620 1.00 93.81 142 THR A C 1
ATOM 1114 O O . THR A 1 142 ? -12.191 1.968 5.800 1.00 93.81 142 THR A O 1
ATOM 1117 N N . GLN A 1 143 ? -11.904 2.649 7.925 1.00 90.81 143 GLN A N 1
ATOM 1118 C CA . GLN A 1 143 ? -12.914 1.801 8.543 1.00 90.81 143 GLN A CA 1
ATOM 1119 C C . GLN A 1 143 ? -13.563 2.630 9.640 1.00 90.81 143 GLN A C 1
ATOM 1121 O O . GLN A 1 143 ? -12.871 3.144 10.514 1.00 90.81 143 GLN A O 1
ATOM 1126 N N . LYS A 1 144 ? -14.876 2.817 9.546 1.00 84.25 144 LYS A N 1
ATOM 1127 C CA . LYS A 1 144 ? -15.640 3.574 10.535 1.00 84.25 144 LYS A CA 1
ATOM 1128 C C . LYS A 1 144 ? -16.350 2.628 11.485 1.00 84.25 144 LYS A C 1
ATOM 1130 O O . LYS A 1 144 ? -16.616 1.483 11.120 1.00 84.25 144 LYS A O 1
ATOM 1135 N N . ILE A 1 145 ? -16.686 3.154 12.656 1.00 72.50 145 ILE A N 1
ATOM 1136 C CA . ILE A 1 145 ? -17.676 2.559 13.550 1.00 72.50 145 ILE A CA 1
ATOM 1137 C C . ILE A 1 145 ? -18.947 2.361 12.727 1.00 72.50 145 ILE A C 1
ATOM 1139 O O . ILE A 1 145 ? -19.520 3.330 12.219 1.00 72.50 145 ILE A O 1
ATOM 1143 N N . ASP A 1 146 ? -19.360 1.111 12.551 1.00 62.09 146 ASP A N 1
ATOM 1144 C CA . ASP A 1 146 ? -20.718 0.848 12.106 1.00 62.09 146 ASP A CA 1
ATOM 1145 C C . ASP A 1 146 ? -21.594 1.141 13.318 1.00 62.09 146 ASP A C 1
ATOM 1147 O O . ASP A 1 146 ? -21.567 0.402 14.303 1.00 62.09 146 ASP A O 1
ATOM 1151 N N . SER A 1 147 ? -22.287 2.279 13.306 1.00 47.31 147 SER A N 1
ATOM 1152 C CA . SER A 1 147 ? -23.286 2.608 14.318 1.00 47.31 147 SER A CA 1
ATOM 1153 C C . SER A 1 147 ? -24.460 1.638 14.157 1.00 47.31 147 SER A C 1
ATOM 1155 O O . SER A 1 147 ? -25.521 2.007 13.655 1.00 47.31 147 SER A O 1
ATOM 1157 N N . GLN A 1 148 ? -24.268 0.377 14.546 1.00 40.47 148 GLN A N 1
ATOM 1158 C CA . GLN A 1 148 ? -25.343 -0.592 14.682 1.00 40.47 148 GLN A CA 1
ATOM 1159 C C . GLN A 1 148 ? -26.225 -0.085 15.819 1.00 40.47 148 GLN A C 1
ATOM 1161 O O . GLN A 1 148 ? -25.942 -0.268 17.000 1.00 40.47 148 GLN A O 1
ATOM 1166 N N . THR A 1 149 ? -27.277 0.627 15.433 1.00 35.91 149 THR A N 1
ATOM 1167 C CA . THR A 1 149 ? -28.382 1.004 16.305 1.00 35.91 149 THR A CA 1
ATOM 1168 C C . THR A 1 149 ? -29.038 -0.295 16.756 1.00 35.91 149 THR A C 1
ATOM 1170 O O . THR A 1 149 ? -29.774 -0.912 15.990 1.00 35.91 149 THR A O 1
ATOM 1173 N N . THR A 1 150 ? -28.720 -0.737 17.973 1.00 37.94 150 THR A N 1
ATOM 1174 C CA . THR A 1 150 ? -29.459 -1.801 18.664 1.00 37.94 150 THR A CA 1
ATOM 1175 C C . THR A 1 150 ? -30.167 -1.208 19.867 1.00 37.94 150 THR A C 1
ATOM 1177 O O . THR A 1 150 ? -29.511 -0.430 20.596 1.00 37.94 150 THR A O 1
#

Radius of gyration: 21.55 Å; Cα contacts (8 Å, |Δi|>4): 261; chains: 1; bounding box: 73×41×54 Å

Sequence (150 aa):
MAFILIFQLVTPFFQTTARAATTGTDISTVLPDSANHSIIDNADVSFTDESNQPVAPNQVTSDTNISLHYNWSIPNKLKNNYQLKSGDYYTFQLPKNITYSARHGQLGDYGAYSITTDGKVTFTFNSNVEDHDTISGDFTYTQKIDSQTT

Nearest PDB structures (foldseek):
  4b5z-assembly1_A  TM=6.228E-01  e=6.576E-03  Staphylococcus aureus subsp. aureus NCTC 8325
  4rtd-assembly1_A  TM=4.252E-01  e=6.626E+00  Escherichia coli K-12
  6zgk-assembly1_A  TM=1.817E-01  e=2.152E+00  Gloeobacter violaceus PCC 7421

Foldseek 3Di:
DDDDDDDDPPDDPPPPPPPPQPVAAAQLVFADVVCVSFQWPDKDWFKAAPVRHGDDLQRDDLRIKTKMKTKGWGQLATHPRDQHAFFHKYKDFDRAPAFDDWDKAAQPQFAIWTADRRRIIMTTGHHVSRVDSIDIGMDIDIDHNPPPPD

Mean predicted aligned error: 9.45 Å

pLDDT: mean 85.2, std 18.95, range [35.91, 98.62]

Solvent-accessible surface area (backbone atoms only — not comparable to full-atom values): 9061 Å² total; per-residue (Å²): 138,84,87,83,81,81,81,78,83,79,76,78,80,78,76,75,72,75,71,73,82,60,85,40,51,60,46,47,80,36,44,39,80,92,45,73,54,51,47,69,76,45,75,53,78,50,37,20,38,89,87,68,45,83,45,56,70,93,65,61,54,84,62,34,27,39,42,36,41,33,37,32,43,56,71,82,62,33,42,94,74,54,75,64,46,54,43,22,27,45,73,52,72,49,76,72,85,49,84,42,79,61,48,73,52,67,45,74,83,39,26,33,34,41,34,38,42,79,26,45,35,38,40,36,32,31,64,57,51,62,82,48,83,76,49,67,54,70,49,75,49,76,47,70,52,75,81,76,88,122